Protein AF-A0A7I8CN67-F1 (afdb_monomer_lite)

Radius of gyration: 28.93 Å; chains: 1; bounding box: 62×22×103 Å

Structure (mmCIF, N/CA/C/O backbone):
data_AF-A0A7I8CN67-F1
#
_entry.id   AF-A0A7I8CN67-F1
#
loop_
_atom_site.group_PDB
_atom_site.id
_atom_site.type_symbol
_atom_site.label_atom_id
_atom_site.label_alt_id
_atom_site.label_comp_id
_atom_site.label_asym_id
_atom_site.label_entity_id
_atom_site.label_seq_id
_atom_site.pdbx_PDB_ins_code
_atom_site.Cartn_x
_atom_site.Cartn_y
_atom_site.Cartn_z
_atom_site.occupancy
_atom_site.B_iso_or_equiv
_atom_site.auth_seq_id
_atom_site.auth_comp_id
_atom_site.auth_asym_id
_atom_site.auth_atom_id
_atom_site.pdbx_PDB_model_num
ATOM 1 N N . MET A 1 1 ? 38.652 -5.464 -50.658 1.00 59.47 1 MET A N 1
ATOM 2 C CA . MET A 1 1 ? 38.831 -4.985 -49.266 1.00 59.47 1 MET A CA 1
ATOM 3 C C . MET A 1 1 ? 37.683 -4.084 -48.807 1.00 59.47 1 MET A C 1
ATOM 5 O O . MET A 1 1 ? 37.206 -4.303 -47.706 1.00 59.47 1 MET A O 1
ATOM 9 N N . ALA A 1 2 ? 37.181 -3.151 -49.631 1.00 65.44 2 ALA A N 1
ATOM 10 C CA . ALA A 1 2 ? 36.052 -2.278 -49.270 1.00 65.44 2 ALA A CA 1
ATOM 11 C C . ALA A 1 2 ? 34.733 -3.020 -48.941 1.00 65.44 2 ALA A C 1
ATOM 13 O O . ALA A 1 2 ? 34.102 -2.683 -47.945 1.00 65.44 2 ALA A O 1
ATOM 14 N N . ASP A 1 3 ? 34.360 -4.066 -49.692 1.00 71.50 3 ASP A N 1
ATOM 15 C CA . ASP A 1 3 ? 33.119 -4.830 -49.435 1.00 71.50 3 ASP A CA 1
ATOM 16 C C . ASP A 1 3 ? 33.122 -5.586 -48.104 1.00 71.50 3 ASP A C 1
ATOM 18 O O . ASP A 1 3 ? 32.110 -5.642 -47.406 1.00 71.50 3 ASP A O 1
ATOM 22 N N . VAL A 1 4 ? 34.273 -6.144 -47.718 1.00 74.31 4 VAL A N 1
ATOM 23 C CA . VAL A 1 4 ? 34.421 -6.847 -46.436 1.00 74.31 4 VAL A CA 1
ATOM 24 C C . VAL A 1 4 ? 34.295 -5.850 -45.285 1.00 74.31 4 VAL A C 1
ATOM 26 O O . VAL A 1 4 ? 33.559 -6.107 -44.336 1.00 74.31 4 VAL A O 1
ATOM 29 N N . SER A 1 5 ? 34.924 -4.676 -45.398 1.00 72.75 5 SER A N 1
ATOM 30 C CA . SER A 1 5 ? 34.790 -3.608 -44.402 1.00 72.75 5 SER A CA 1
ATOM 31 C C . SER A 1 5 ? 33.355 -3.082 -44.308 1.00 72.75 5 SER A C 1
ATOM 33 O O . SER A 1 5 ? 32.843 -2.926 -43.205 1.00 72.75 5 SER A O 1
ATOM 35 N N . ALA A 1 6 ? 32.675 -2.866 -45.437 1.00 78.19 6 ALA A N 1
ATOM 36 C CA . ALA A 1 6 ? 31.282 -2.418 -45.458 1.00 78.19 6 ALA A CA 1
ATOM 37 C C . ALA A 1 6 ? 30.328 -3.454 -44.837 1.00 78.19 6 ALA A C 1
ATOM 39 O O . ALA A 1 6 ? 29.446 -3.092 -44.060 1.00 78.19 6 ALA A O 1
ATOM 40 N N . THR A 1 7 ? 30.546 -4.743 -45.111 1.00 81.06 7 THR A N 1
ATOM 41 C CA . THR A 1 7 ? 29.752 -5.844 -44.542 1.00 81.06 7 THR A CA 1
ATOM 42 C C . THR A 1 7 ? 29.944 -5.952 -43.030 1.00 81.06 7 THR A C 1
ATOM 44 O O . THR A 1 7 ? 28.969 -6.068 -42.291 1.00 81.06 7 THR A O 1
ATOM 47 N N . VAL A 1 8 ? 31.188 -5.864 -42.548 1.00 82.25 8 VAL A N 1
ATOM 48 C CA . VAL A 1 8 ? 31.501 -5.922 -41.111 1.00 82.25 8 VAL A CA 1
ATOM 49 C C . VAL A 1 8 ? 30.939 -4.707 -40.371 1.00 82.25 8 VAL A C 1
ATOM 51 O O . VAL A 1 8 ? 30.360 -4.865 -39.298 1.00 82.25 8 VAL A O 1
ATOM 54 N N . ILE A 1 9 ? 31.043 -3.507 -40.950 1.00 82.88 9 ILE A N 1
ATOM 55 C CA . ILE A 1 9 ? 30.473 -2.280 -40.372 1.00 82.88 9 ILE A CA 1
ATOM 56 C C . ILE A 1 9 ? 28.941 -2.353 -40.344 1.00 82.88 9 ILE A C 1
ATOM 58 O O . ILE A 1 9 ? 28.336 -2.036 -39.322 1.00 82.88 9 ILE A O 1
ATOM 62 N N . GLY A 1 10 ? 28.308 -2.813 -41.427 1.00 81.25 10 GLY A N 1
ATOM 63 C CA . GLY A 1 10 ? 26.858 -3.003 -41.482 1.00 81.25 10 GLY A CA 1
ATOM 64 C C . GLY A 1 10 ? 26.369 -4.018 -40.447 1.00 81.25 10 GLY A C 1
ATOM 65 O O . GLY A 1 10 ? 25.421 -3.748 -39.712 1.00 81.25 10 GLY A O 1
ATOM 66 N N . PHE A 1 11 ? 27.061 -5.151 -40.319 1.00 80.00 11 PHE A N 1
ATOM 67 C CA . PHE A 1 11 ? 26.754 -6.174 -39.321 1.00 80.00 11 PHE A CA 1
ATOM 68 C C . PHE A 1 11 ? 26.919 -5.654 -37.884 1.00 80.00 11 PHE A C 1
ATOM 70 O O . PHE A 1 11 ? 26.018 -5.822 -37.063 1.00 80.00 11 PHE A O 1
ATOM 77 N N . ALA A 1 12 ? 28.019 -4.955 -37.586 1.00 79.44 12 ALA A N 1
ATOM 78 C CA . ALA A 1 12 ? 28.243 -4.333 -36.281 1.00 79.44 12 ALA A CA 1
ATOM 79 C C . ALA A 1 12 ? 27.177 -3.271 -35.955 1.00 79.44 12 ALA A C 1
ATOM 81 O O . ALA A 1 12 ? 26.705 -3.203 -34.821 1.00 79.44 12 ALA A O 1
ATOM 82 N N . GLY A 1 13 ? 26.748 -2.489 -36.951 1.00 79.56 13 GLY A N 1
ATOM 83 C CA . GLY A 1 13 ? 25.669 -1.513 -36.813 1.00 79.56 13 GLY A CA 1
ATOM 84 C C . GLY A 1 13 ? 24.320 -2.155 -36.479 1.00 79.56 13 GLY A C 1
ATOM 85 O O . GLY A 1 13 ? 23.624 -1.673 -35.588 1.00 79.56 13 GLY A O 1
ATOM 86 N N . VAL A 1 14 ? 23.970 -3.272 -37.127 1.00 86.25 14 VAL A N 1
ATOM 87 C CA . VAL A 1 14 ? 22.739 -4.027 -36.825 1.00 86.25 14 VAL A CA 1
ATOM 88 C C . VAL A 1 14 ? 22.785 -4.626 -35.420 1.00 86.25 14 VAL A C 1
ATOM 90 O O . VAL A 1 14 ? 21.802 -4.529 -34.689 1.00 86.25 14 VAL A O 1
ATOM 93 N N . LEU A 1 15 ? 23.921 -5.201 -35.011 1.00 84.19 15 LEU A N 1
ATOM 94 C CA . LEU A 1 15 ? 24.080 -5.752 -33.663 1.00 84.19 15 LEU A CA 1
ATOM 95 C C . LEU A 1 15 ? 23.987 -4.667 -32.585 1.00 84.19 15 LEU A C 1
ATOM 97 O O . LEU A 1 15 ? 23.255 -4.835 -31.610 1.00 84.19 15 LEU A O 1
ATOM 101 N N . ALA A 1 16 ? 24.683 -3.544 -32.772 1.00 76.69 16 ALA A N 1
ATOM 102 C CA . ALA A 1 16 ? 24.636 -2.421 -31.843 1.00 76.69 16 ALA A CA 1
ATOM 103 C C . ALA A 1 16 ? 23.228 -1.811 -31.780 1.00 76.69 16 ALA A C 1
ATOM 105 O O . ALA A 1 16 ? 22.676 -1.644 -30.694 1.00 76.69 16 ALA A O 1
ATOM 106 N N . GLY A 1 17 ? 22.610 -1.542 -32.934 1.00 76.94 17 GLY A N 1
ATOM 107 C CA . GLY A 1 17 ? 21.250 -1.009 -33.015 1.00 76.94 17 GLY A CA 1
ATOM 108 C C . GLY A 1 17 ? 20.217 -1.940 -32.379 1.00 76.94 17 GLY A C 1
ATOM 109 O O . GLY A 1 17 ? 19.370 -1.484 -31.614 1.00 76.94 17 GLY A O 1
ATOM 110 N N . GLY A 1 18 ? 20.326 -3.249 -32.620 1.00 75.00 18 GLY A N 1
ATOM 111 C CA . GLY A 1 18 ? 19.479 -4.261 -31.989 1.00 75.00 18 GLY A CA 1
ATOM 112 C C . GLY A 1 18 ? 19.650 -4.314 -30.470 1.00 75.00 18 GLY A C 1
ATOM 113 O O . GLY A 1 18 ? 18.654 -4.366 -29.749 1.00 75.00 18 GLY A O 1
ATOM 114 N N . TYR A 1 19 ? 20.889 -4.236 -29.976 1.00 79.56 19 TYR A N 1
ATOM 115 C CA . TYR A 1 19 ? 21.185 -4.203 -28.543 1.00 79.56 19 TYR A CA 1
ATOM 116 C C . TYR A 1 19 ? 20.576 -2.975 -27.859 1.00 79.56 19 TYR A C 1
ATOM 118 O O . TYR A 1 19 ? 19.849 -3.121 -26.877 1.00 79.56 19 TYR A O 1
ATOM 126 N N . PHE A 1 20 ? 20.812 -1.773 -28.397 1.00 80.00 20 PHE A N 1
ATOM 127 C CA . PHE A 1 20 ? 20.254 -0.543 -27.831 1.00 80.00 20 PHE A CA 1
ATOM 128 C C . PHE A 1 20 ? 18.728 -0.541 -27.876 1.00 80.00 20 PHE A C 1
ATOM 130 O O . PHE A 1 20 ? 18.092 -0.221 -26.875 1.00 80.00 20 PHE A O 1
ATOM 137 N N . ASN A 1 21 ? 18.130 -0.946 -28.999 1.00 80.06 21 ASN A N 1
ATOM 138 C CA . ASN A 1 21 ? 16.676 -0.985 -29.130 1.00 80.06 21 ASN A CA 1
ATOM 139 C C . ASN A 1 21 ? 16.040 -1.953 -28.119 1.00 80.06 21 ASN A C 1
ATOM 141 O O . ASN A 1 21 ? 15.042 -1.616 -27.488 1.00 80.06 21 ASN A O 1
ATOM 145 N N . ASN A 1 22 ? 16.646 -3.126 -27.908 1.00 81.69 22 ASN A N 1
ATOM 146 C CA . ASN A 1 22 ? 16.179 -4.084 -26.907 1.00 81.69 22 ASN A CA 1
ATOM 147 C C . ASN A 1 22 ? 16.331 -3.533 -25.479 1.00 81.69 22 ASN A C 1
ATOM 149 O O . ASN A 1 22 ? 15.395 -3.596 -24.688 1.00 81.69 22 ASN A O 1
ATO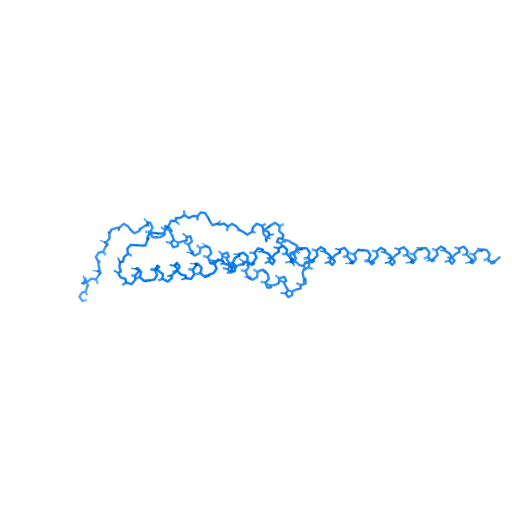M 153 N N . PHE A 1 23 ? 17.474 -2.915 -25.169 1.00 83.88 23 PHE A N 1
ATOM 154 C CA . PHE A 1 23 ? 17.716 -2.311 -23.860 1.00 83.88 23 PHE A CA 1
ATOM 155 C C . PHE A 1 23 ? 16.695 -1.212 -23.525 1.00 83.88 23 PHE A C 1
ATOM 157 O O . PHE A 1 23 ? 16.090 -1.247 -22.456 1.00 83.88 23 PHE A O 1
ATOM 164 N N . PHE A 1 24 ? 16.442 -0.276 -24.447 1.00 83.88 24 PHE A N 1
ATOM 165 C CA . PHE A 1 24 ? 15.454 0.788 -24.239 1.00 83.88 24 PHE A CA 1
ATOM 166 C C . PHE A 1 24 ? 14.018 0.260 -24.172 1.00 83.88 24 PHE A C 1
ATOM 168 O O . PHE A 1 24 ? 13.226 0.749 -23.367 1.00 83.88 24 PHE A O 1
ATOM 175 N N . ALA A 1 25 ? 13.671 -0.735 -24.993 1.00 83.38 25 ALA A N 1
ATOM 176 C CA . ALA A 1 25 ? 12.347 -1.346 -24.957 1.00 83.38 25 ALA A CA 1
ATOM 177 C C . ALA A 1 25 ? 12.082 -2.042 -23.613 1.00 83.38 25 ALA A C 1
ATOM 179 O O . ALA A 1 25 ? 11.004 -1.887 -23.037 1.00 83.38 25 ALA A O 1
ATOM 180 N N . GLU A 1 26 ? 13.071 -2.771 -23.097 1.00 86.38 26 GLU A N 1
ATOM 181 C CA . GLU A 1 26 ? 12.988 -3.459 -21.811 1.00 86.38 26 GLU A CA 1
ATOM 182 C C . GLU A 1 26 ? 12.931 -2.468 -20.638 1.00 86.38 26 GLU A C 1
ATOM 184 O O . GLU A 1 26 ? 12.105 -2.631 -19.740 1.00 86.38 26 GLU A O 1
ATOM 189 N N . ASP A 1 27 ? 13.737 -1.404 -20.660 1.00 82.75 27 ASP A N 1
ATOM 190 C CA . ASP A 1 27 ? 13.714 -0.362 -19.627 1.00 82.75 27 ASP A CA 1
ATOM 191 C C . ASP A 1 27 ? 12.370 0.387 -19.597 1.00 82.75 27 ASP A C 1
ATOM 193 O O . ASP A 1 27 ? 11.737 0.524 -18.547 1.00 82.75 27 ASP A O 1
ATOM 197 N N . TYR A 1 28 ? 11.851 0.768 -20.769 1.00 84.25 28 TYR A N 1
ATOM 198 C CA . TYR A 1 28 ? 10.538 1.402 -20.886 1.00 84.25 28 TYR A CA 1
ATOM 199 C C . TYR A 1 28 ? 9.405 0.489 -20.400 1.00 84.25 28 TYR A C 1
ATOM 201 O O . TYR A 1 28 ? 8.482 0.940 -19.713 1.00 84.25 28 TYR A O 1
ATOM 209 N N . LYS A 1 29 ? 9.473 -0.808 -20.723 1.00 88.06 29 LYS A N 1
ATOM 210 C CA . LYS A 1 29 ? 8.510 -1.801 -20.241 1.00 88.06 29 LYS A CA 1
ATOM 211 C C . LYS A 1 29 ? 8.545 -1.907 -18.715 1.00 88.06 29 LYS A C 1
ATOM 213 O O . LYS A 1 29 ? 7.495 -1.809 -18.086 1.00 88.06 29 LYS A O 1
ATOM 218 N N . ARG A 1 30 ? 9.735 -2.016 -18.113 1.00 85.81 30 ARG A N 1
ATOM 219 C CA . ARG A 1 30 ? 9.905 -2.051 -16.648 1.00 85.81 30 ARG A CA 1
ATOM 220 C C . ARG A 1 30 ? 9.354 -0.799 -15.981 1.00 85.81 30 ARG A C 1
ATOM 222 O O . ARG A 1 30 ? 8.642 -0.907 -14.988 1.00 85.81 30 ARG A O 1
ATOM 229 N N . PHE A 1 31 ? 9.620 0.373 -16.552 1.00 86.12 31 PHE A N 1
ATOM 230 C CA . PHE A 1 31 ? 9.085 1.635 -16.052 1.00 86.12 31 PHE A CA 1
ATOM 231 C C . PHE A 1 31 ? 7.551 1.660 -16.064 1.00 86.12 31 PHE A C 1
ATOM 233 O O . PHE A 1 31 ? 6.925 2.038 -15.071 1.00 86.12 31 PHE A O 1
ATOM 240 N N . ARG A 1 32 ? 6.926 1.209 -17.159 1.00 87.88 32 ARG A N 1
ATOM 241 C CA . ARG A 1 32 ? 5.462 1.116 -17.253 1.00 87.88 32 ARG A CA 1
ATOM 242 C C . ARG A 1 32 ? 4.870 0.114 -16.271 1.00 87.88 32 ARG A C 1
ATOM 244 O O . ARG A 1 32 ? 3.837 0.414 -15.676 1.00 87.88 32 ARG A O 1
ATOM 251 N N . ASP A 1 33 ? 5.517 -1.030 -16.080 1.00 90.44 33 ASP A N 1
ATOM 252 C CA . ASP A 1 33 ? 5.082 -2.038 -15.111 1.00 90.44 33 ASP A CA 1
ATOM 253 C C . ASP A 1 33 ? 5.128 -1.475 -13.680 1.00 90.44 33 ASP A C 1
ATOM 255 O O . ASP A 1 33 ? 4.176 -1.641 -12.915 1.00 90.44 33 ASP A O 1
ATOM 259 N N . SER A 1 34 ? 6.186 -0.734 -13.333 1.00 89.00 34 SER A N 1
ATOM 260 C CA . SER A 1 34 ? 6.291 -0.036 -12.046 1.00 89.00 34 SER A CA 1
ATOM 261 C C . SER A 1 34 ? 5.216 1.038 -11.873 1.00 89.00 34 SER A C 1
ATOM 263 O O . SER A 1 34 ? 4.618 1.132 -10.802 1.00 89.00 34 SER A O 1
ATOM 265 N N . GLN A 1 35 ? 4.920 1.825 -12.913 1.00 90.69 35 GLN A N 1
ATOM 266 C CA . GLN A 1 35 ? 3.847 2.824 -12.864 1.00 90.69 35 GLN A CA 1
ATOM 267 C C . GLN A 1 35 ? 2.462 2.194 -12.703 1.00 90.69 35 GLN A C 1
ATOM 269 O O . GLN A 1 35 ? 1.655 2.687 -11.916 1.00 90.69 35 GLN A O 1
ATOM 274 N N . ALA A 1 36 ? 2.181 1.108 -13.425 1.00 92.19 36 ALA A N 1
ATOM 275 C CA . ALA A 1 36 ? 0.915 0.392 -13.321 1.00 92.19 36 ALA A CA 1
ATOM 276 C C . ALA A 1 36 ? 0.714 -0.165 -11.904 1.00 92.19 36 ALA A C 1
ATOM 278 O O . ALA A 1 36 ? -0.351 0.021 -11.311 1.00 92.19 36 ALA A O 1
ATOM 279 N N . LEU A 1 37 ? 1.763 -0.767 -11.332 1.00 94.00 37 LEU A N 1
ATOM 280 C CA . LEU A 1 37 ? 1.762 -1.242 -9.952 1.00 94.00 37 LEU A CA 1
ATOM 281 C C . LEU A 1 37 ? 1.538 -0.097 -8.953 1.00 94.00 37 LEU A C 1
ATOM 283 O O . LEU A 1 37 ? 0.688 -0.208 -8.069 1.00 94.00 37 LEU A O 1
ATOM 287 N N . ALA A 1 38 ? 2.261 1.016 -9.110 1.00 92.38 38 ALA A N 1
ATOM 288 C CA . ALA A 1 38 ? 2.110 2.191 -8.256 1.00 92.38 38 ALA A CA 1
ATOM 289 C C . ALA A 1 38 ? 0.678 2.744 -8.304 1.00 92.38 38 ALA A C 1
ATOM 291 O O . ALA A 1 38 ? 0.093 3.030 -7.262 1.00 92.38 38 ALA A O 1
ATOM 292 N N . GLY A 1 39 ? 0.097 2.854 -9.502 1.00 91.25 39 GLY A N 1
ATOM 293 C CA . GLY A 1 39 ? -1.269 3.335 -9.699 1.00 91.25 39 GLY A CA 1
ATOM 294 C C . GLY A 1 39 ? -2.314 2.430 -9.048 1.00 91.25 39 GLY A C 1
ATOM 295 O O . GLY A 1 39 ? -3.211 2.920 -8.361 1.00 91.25 39 GLY A O 1
ATOM 296 N N . ALA A 1 40 ? -2.169 1.113 -9.201 1.00 94.00 40 ALA A N 1
ATOM 297 C CA . ALA A 1 40 ? -3.049 0.132 -8.572 1.00 94.00 40 ALA A CA 1
ATOM 298 C C . ALA A 1 40 ? -2.989 0.205 -7.033 1.00 94.00 40 ALA A C 1
ATOM 300 O O . ALA A 1 40 ? -4.029 0.301 -6.377 1.00 94.00 40 ALA A O 1
ATOM 301 N N . LEU A 1 41 ? -1.783 0.239 -6.453 1.00 94.44 41 LEU A N 1
ATOM 302 C CA . LEU A 1 41 ? -1.593 0.356 -5.002 1.00 94.44 41 LEU A CA 1
ATOM 303 C C . LEU A 1 41 ? -2.092 1.698 -4.458 1.00 94.44 41 LEU A C 1
ATOM 305 O O . LEU A 1 41 ? -2.701 1.735 -3.391 1.00 94.44 41 LEU A O 1
ATOM 309 N N . ALA A 1 42 ? -1.870 2.795 -5.185 1.00 92.56 42 ALA A N 1
ATOM 310 C CA . ALA A 1 42 ? -2.372 4.111 -4.806 1.00 92.56 42 ALA A CA 1
ATOM 311 C C . ALA A 1 42 ? -3.907 4.149 -4.783 1.00 92.56 42 ALA A C 1
ATOM 313 O O . ALA A 1 42 ? -4.486 4.761 -3.887 1.00 92.56 42 ALA A O 1
ATOM 314 N N . GLY A 1 43 ? -4.572 3.473 -5.726 1.00 91.81 43 GLY A N 1
ATOM 315 C CA . GLY A 1 43 ? -6.029 3.336 -5.742 1.00 91.81 43 GLY A CA 1
ATOM 316 C C . GLY A 1 43 ? -6.567 2.593 -4.515 1.00 91.81 43 GLY A C 1
ATOM 317 O O . GLY A 1 43 ? -7.486 3.081 -3.855 1.00 91.81 43 GLY A O 1
ATOM 318 N N . GLU A 1 44 ? -5.962 1.455 -4.164 1.00 93.19 44 GLU A N 1
ATOM 319 C CA . GLU A 1 44 ? -6.332 0.691 -2.963 1.00 93.19 44 GLU A CA 1
ATOM 320 C C . GLU A 1 44 ? -6.083 1.499 -1.674 1.00 93.19 44 GLU A C 1
ATOM 322 O O . GLU A 1 44 ? -6.975 1.610 -0.826 1.00 93.19 44 GLU A O 1
ATOM 327 N N . LEU A 1 45 ? -4.927 2.166 -1.554 1.00 92.12 45 LEU A N 1
ATOM 328 C CA . LEU A 1 45 ? -4.618 3.038 -0.413 1.00 92.12 45 LEU A CA 1
ATOM 329 C C . LEU A 1 45 ? -5.570 4.232 -0.310 1.00 92.12 45 LEU A C 1
ATOM 331 O O . LEU A 1 45 ? -5.990 4.586 0.792 1.00 92.12 45 LEU A O 1
ATOM 335 N N . LYS A 1 46 ? -5.950 4.839 -1.439 1.00 90.19 46 LYS A N 1
ATOM 336 C CA . LYS A 1 46 ? -6.935 5.924 -1.463 1.00 90.19 46 LYS A CA 1
ATOM 337 C C . LYS A 1 46 ? -8.289 5.446 -0.939 1.00 90.19 46 LYS A C 1
ATOM 339 O O . LYS A 1 46 ? -8.876 6.130 -0.106 1.00 90.19 46 LYS A O 1
ATOM 344 N N . SER A 1 47 ? -8.742 4.260 -1.348 1.00 88.38 47 SER A N 1
ATOM 345 C CA . SER A 1 47 ? -9.983 3.666 -0.835 1.00 88.38 47 SER A CA 1
ATOM 346 C C . SER A 1 47 ? -9.929 3.440 0.682 1.00 88.38 47 SER A C 1
ATOM 348 O O . SER A 1 47 ? -10.878 3.762 1.399 1.00 88.38 47 SER A O 1
ATOM 350 N N . HIS A 1 48 ? -8.795 2.961 1.207 1.00 87.31 48 HIS A N 1
ATOM 351 C CA . HIS A 1 48 ? -8.587 2.874 2.656 1.00 87.31 48 HIS A CA 1
ATOM 352 C C . HIS A 1 48 ? -8.615 4.252 3.335 1.00 87.31 48 HIS A C 1
ATOM 354 O O . HIS A 1 48 ? -9.233 4.401 4.391 1.00 87.31 48 HIS A O 1
ATOM 360 N N . GLY A 1 49 ? -7.999 5.264 2.721 1.00 84.25 49 GLY A N 1
ATOM 361 C CA . GLY A 1 49 ? -7.989 6.643 3.208 1.00 84.25 49 GLY A CA 1
ATOM 362 C C . GLY A 1 49 ? -9.380 7.278 3.287 1.00 84.25 49 GLY A C 1
ATOM 363 O O . GLY A 1 49 ? -9.714 7.909 4.288 1.00 84.25 49 GLY A O 1
ATOM 364 N N . GLU A 1 50 ? -10.224 7.055 2.280 1.00 89.12 50 GLU A N 1
ATOM 365 C CA . GLU A 1 50 ? -11.608 7.553 2.236 1.00 89.12 50 GLU A CA 1
ATOM 366 C C . GLU A 1 50 ? -12.477 6.992 3.375 1.00 89.12 50 GLU A C 1
ATOM 368 O O . GLU A 1 50 ? -13.416 7.651 3.823 1.00 89.12 50 GLU A O 1
ATOM 373 N N . ALA A 1 51 ? -12.133 5.818 3.913 1.00 82.81 51 ALA A N 1
ATOM 374 C CA . ALA A 1 51 ? -12.823 5.221 5.054 1.00 82.81 51 ALA A CA 1
ATOM 375 C C . ALA A 1 51 ? -12.382 5.789 6.423 1.00 82.81 51 ALA A C 1
ATOM 377 O O . ALA A 1 51 ? -13.072 5.570 7.423 1.00 82.81 51 ALA A O 1
ATOM 378 N N . ILE A 1 52 ? -11.269 6.531 6.507 1.00 83.56 52 ILE A N 1
ATOM 379 C CA . ILE A 1 52 ? -10.722 7.043 7.779 1.00 83.56 52 ILE A CA 1
ATOM 380 C C . ILE A 1 52 ? -11.717 7.935 8.545 1.00 83.56 52 ILE A C 1
ATOM 382 O O . ILE A 1 52 ? -11.874 7.724 9.752 1.00 83.56 52 ILE A O 1
ATOM 386 N N . PRO A 1 53 ? -12.425 8.902 7.923 1.00 87.12 53 PRO A N 1
ATOM 387 C CA . PRO A 1 53 ? -13.396 9.729 8.641 1.00 87.12 53 PRO A CA 1
ATOM 388 C C . PRO A 1 53 ? -14.530 8.903 9.259 1.00 87.12 53 PRO A C 1
ATOM 390 O O . PRO A 1 53 ? -14.913 9.132 10.408 1.00 87.12 53 PRO A O 1
ATOM 393 N N . LEU A 1 54 ? -15.023 7.897 8.530 1.00 84.69 54 LEU A N 1
ATOM 394 C CA . LEU A 1 54 ? -16.047 6.978 9.025 1.00 84.69 54 LEU A CA 1
ATOM 395 C C . LEU A 1 54 ? -15.529 6.170 10.224 1.00 84.69 54 LEU A C 1
ATOM 397 O O . LEU A 1 54 ? -16.207 6.089 11.250 1.00 84.69 54 LEU A O 1
ATOM 401 N N . LEU A 1 55 ? -14.308 5.633 10.128 1.00 83.50 55 LEU A N 1
ATOM 402 C CA . LEU A 1 55 ? -13.652 4.907 11.219 1.00 83.50 55 LEU A CA 1
ATOM 403 C C . LEU A 1 55 ? -13.464 5.788 12.459 1.00 83.50 55 LEU A C 1
ATOM 405 O O . LEU A 1 55 ? -13.781 5.360 13.568 1.00 83.50 55 LEU A O 1
ATOM 409 N N . LYS A 1 56 ? -13.012 7.034 12.289 1.00 84.75 56 LYS A N 1
ATOM 410 C CA . LYS A 1 56 ? -12.847 7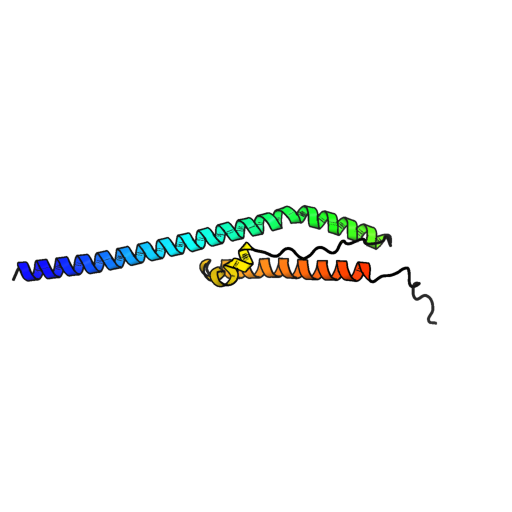.995 13.389 1.00 84.75 56 LYS A CA 1
ATOM 411 C C . LYS A 1 56 ? -14.172 8.273 14.100 1.00 84.75 56 LYS A C 1
ATOM 413 O O . LYS A 1 56 ? -14.215 8.277 15.333 1.00 84.75 56 LYS A O 1
ATOM 418 N N . ASN A 1 57 ? -15.250 8.474 13.345 1.00 88.06 57 ASN A N 1
ATOM 419 C CA . ASN A 1 57 ? -16.578 8.714 13.909 1.00 88.06 57 ASN A CA 1
ATOM 420 C C . ASN A 1 57 ? -17.072 7.493 14.690 1.00 88.06 57 ASN A C 1
ATOM 422 O O . ASN A 1 57 ? -17.520 7.628 15.828 1.00 88.06 57 ASN A O 1
ATOM 426 N N . MET A 1 58 ? -16.912 6.294 14.124 1.00 84.88 58 MET A N 1
ATOM 427 C CA . MET A 1 58 ? -17.254 5.040 14.795 1.00 84.88 58 MET A CA 1
ATOM 428 C C . MET A 1 58 ? -16.475 4.869 16.108 1.00 84.88 58 MET A C 1
ATOM 430 O O . MET A 1 58 ? -17.079 4.608 17.146 1.00 84.88 58 MET A O 1
ATOM 434 N N . LEU A 1 59 ? -15.153 5.060 16.093 1.00 85.88 59 LEU A N 1
ATOM 435 C CA . LEU A 1 59 ? -14.313 4.960 17.292 1.00 85.88 59 LEU A CA 1
ATOM 436 C C . LEU A 1 59 ? -14.700 5.997 18.354 1.00 85.88 59 LEU A C 1
ATOM 438 O O . LEU A 1 59 ? -14.750 5.670 19.538 1.00 85.88 59 LEU A O 1
ATOM 442 N N . THR A 1 60 ? -15.039 7.221 17.943 1.00 88.50 60 THR A N 1
ATOM 443 C CA . THR 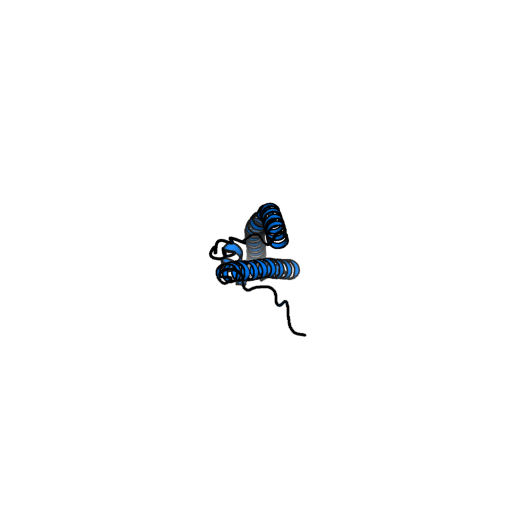A 1 60 ? -15.518 8.272 18.857 1.00 88.50 60 THR A CA 1
ATOM 444 C C . THR A 1 60 ? -16.828 7.867 19.540 1.00 88.50 60 THR A C 1
ATOM 446 O O . THR A 1 60 ? -16.966 8.026 20.754 1.00 88.50 60 THR A O 1
ATOM 449 N N . LEU A 1 61 ? -17.772 7.280 18.795 1.00 86.31 61 LEU A N 1
ATOM 450 C CA . LEU A 1 61 ? -19.037 6.784 19.349 1.00 86.31 61 LEU A CA 1
ATOM 451 C C . LEU A 1 61 ? -18.823 5.614 20.316 1.00 86.31 61 LEU A C 1
ATOM 453 O O . LEU A 1 61 ? -19.423 5.585 21.393 1.00 86.31 61 LEU A O 1
ATOM 457 N N . LEU A 1 62 ? -17.945 4.672 19.959 1.00 84.06 62 LEU A N 1
ATOM 458 C CA . LEU A 1 62 ? -17.578 3.548 20.822 1.00 84.06 62 LEU A CA 1
ATOM 459 C C . LEU A 1 62 ? -16.936 4.037 22.122 1.00 84.06 62 LEU A C 1
ATOM 461 O O . LEU A 1 62 ? -17.311 3.586 23.201 1.00 84.06 62 LEU A O 1
ATOM 465 N N . HIS A 1 63 ? -16.026 5.008 22.037 1.00 85.69 63 HIS A N 1
ATOM 466 C CA . HIS A 1 63 ? -15.407 5.616 23.209 1.00 85.69 63 HIS A CA 1
ATOM 467 C C . HIS A 1 63 ? -16.436 6.305 24.119 1.00 85.69 63 HIS A C 1
ATOM 469 O O . HIS A 1 63 ? -16.387 6.144 25.340 1.00 85.69 63 HIS A O 1
ATOM 475 N N . GLY A 1 64 ? -17.395 7.032 23.534 1.00 86.50 64 GLY A N 1
ATOM 476 C CA . GLY A 1 64 ? -18.492 7.658 24.271 1.00 86.50 64 GLY A CA 1
ATOM 477 C C . GLY A 1 64 ? -19.348 6.640 25.027 1.00 86.50 64 GLY A C 1
ATOM 478 O O . GLY A 1 64 ? -19.565 6.798 26.227 1.00 86.50 64 GLY A O 1
ATOM 479 N N . ARG A 1 65 ? -19.767 5.554 24.362 1.00 83.75 65 ARG A N 1
ATOM 480 C CA . ARG A 1 65 ? -20.545 4.479 25.007 1.00 83.75 65 ARG A CA 1
ATOM 481 C C . ARG A 1 65 ? -19.765 3.757 26.098 1.00 83.75 65 ARG A C 1
ATOM 483 O O . ARG A 1 65 ? -20.319 3.506 27.165 1.00 83.75 65 ARG A O 1
ATOM 490 N N . ALA A 1 66 ? -18.483 3.482 25.868 1.00 83.00 66 ALA A N 1
ATOM 491 C CA . ALA A 1 66 ? -17.626 2.856 26.869 1.00 83.00 66 ALA A CA 1
ATOM 492 C C . ALA A 1 66 ? -17.536 3.707 28.149 1.00 83.00 66 ALA A C 1
ATOM 494 O O . ALA A 1 66 ? -17.609 3.174 29.253 1.00 83.00 66 ALA A O 1
ATOM 495 N N . LYS A 1 67 ? -17.450 5.040 28.016 1.00 86.50 67 LYS A N 1
ATOM 496 C CA . LYS A 1 67 ? -17.426 5.968 29.159 1.00 86.50 67 LYS A CA 1
ATOM 497 C C . LYS A 1 67 ? -18.716 5.966 29.976 1.00 86.50 67 LYS A C 1
ATOM 499 O O . LYS A 1 67 ? -18.653 6.145 31.188 1.00 86.50 67 LYS A O 1
ATOM 504 N N . THR A 1 68 ? -19.868 5.764 29.343 1.00 86.44 68 THR A N 1
ATOM 505 C CA . THR A 1 68 ? -21.165 5.730 30.037 1.00 86.44 68 THR A CA 1
ATOM 506 C C . THR A 1 68 ? -21.535 4.337 30.548 1.00 86.44 68 THR A C 1
ATOM 508 O O . THR A 1 68 ? -22.654 4.148 31.016 1.00 86.44 68 THR A O 1
ATOM 511 N N . GLY A 1 69 ? -20.633 3.352 30.440 1.00 75.94 69 GLY A N 1
ATOM 512 C CA . GLY A 1 69 ? -20.918 1.953 30.779 1.00 75.94 69 GLY A CA 1
ATOM 513 C C . GLY A 1 69 ? -21.929 1.290 29.839 1.00 75.94 69 GLY A C 1
ATOM 514 O O . GLY A 1 69 ? -22.506 0.265 30.187 1.00 75.94 69 GLY A O 1
ATOM 515 N N . GLY A 1 70 ? -22.174 1.887 28.668 1.00 74.25 70 GLY A N 1
ATOM 516 C CA . GLY A 1 70 ? -23.073 1.342 27.661 1.00 74.25 70 GLY A CA 1
ATOM 517 C C . GLY A 1 70 ? -22.457 0.136 26.958 1.00 74.25 70 GLY A C 1
ATOM 518 O O . GLY A 1 70 ? -21.249 0.082 26.724 1.00 74.25 70 GLY A O 1
ATOM 519 N N . GLU A 1 71 ? -23.300 -0.820 26.585 1.00 70.62 71 GLU A N 1
ATOM 520 C CA . GLU A 1 71 ? -22.864 -2.041 25.917 1.00 70.62 71 GLU A CA 1
ATOM 521 C C . GLU A 1 71 ? -22.272 -1.746 24.525 1.00 70.62 71 GLU A C 1
ATOM 523 O O . GLU A 1 71 ? -22.834 -1.005 23.705 1.00 70.62 71 GLU A O 1
ATOM 528 N N . LEU A 1 72 ? -21.104 -2.331 24.253 1.00 73.19 72 LEU A N 1
ATOM 529 C CA . LEU A 1 72 ? -20.407 -2.205 22.977 1.00 73.19 72 LEU A CA 1
ATOM 530 C C . LEU A 1 72 ? -20.813 -3.360 22.058 1.00 73.19 72 LEU A C 1
ATOM 532 O O . LEU A 1 72 ? -20.159 -4.397 22.008 1.00 73.19 72 LEU A O 1
ATOM 536 N N . SER A 1 73 ? -21.882 -3.173 21.286 1.00 69.50 73 SER A N 1
ATOM 537 C CA . SER A 1 73 ? -22.251 -4.124 20.232 1.00 69.50 73 SER A CA 1
ATOM 538 C C . SER A 1 73 ? -21.358 -3.937 19.001 1.00 69.50 73 SER A C 1
ATOM 540 O O . SER A 1 73 ? -21.713 -3.222 18.061 1.00 69.50 73 SER A O 1
ATOM 542 N N . LEU A 1 74 ? -20.199 -4.593 18.992 1.00 73.88 74 LEU A N 1
ATOM 543 C CA . LEU A 1 74 ? -19.364 -4.724 17.801 1.00 73.88 74 LEU A CA 1
ATOM 544 C C . LEU A 1 74 ? -19.761 -5.982 17.029 1.00 73.88 74 LEU A C 1
ATOM 546 O O . LEU A 1 74 ? -19.662 -7.104 17.529 1.00 73.88 74 LEU A O 1
ATOM 550 N N . ARG A 1 75 ? -20.205 -5.804 15.782 1.00 69.38 75 ARG A N 1
ATOM 551 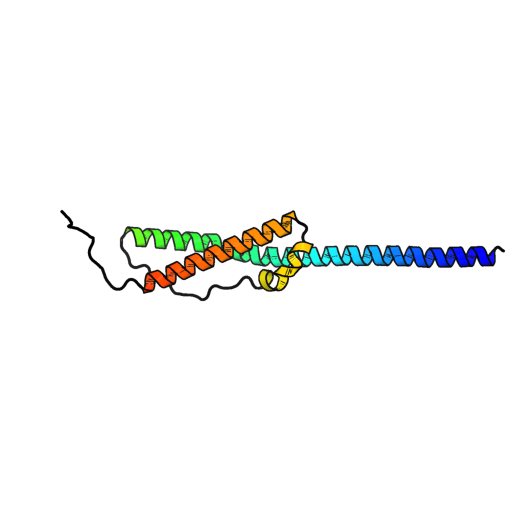C CA . ARG A 1 75 ? -20.434 -6.932 14.880 1.00 69.38 75 ARG A CA 1
ATOM 552 C C . ARG A 1 75 ? -19.084 -7.453 14.405 1.00 69.38 75 ARG A C 1
ATOM 554 O O . ARG A 1 75 ? -18.286 -6.706 13.847 1.00 69.38 75 ARG A O 1
ATOM 561 N N . GLU A 1 76 ? -18.855 -8.746 14.589 1.00 67.12 76 GLU A N 1
ATOM 562 C CA . GLU A 1 76 ? -17.715 -9.413 13.968 1.00 67.12 76 GLU A CA 1
ATOM 563 C C . GLU A 1 76 ? -17.941 -9.445 12.457 1.00 67.12 76 GLU A C 1
ATOM 565 O O . GLU A 1 76 ? -18.913 -10.026 11.968 1.00 67.12 76 GLU A O 1
ATOM 570 N N . MET A 1 77 ? -17.062 -8.768 11.732 1.00 63.53 77 MET A N 1
ATOM 571 C CA . MET A 1 77 ? -16.961 -8.859 10.285 1.00 63.53 77 MET A CA 1
ATOM 572 C C . MET A 1 77 ? -15.625 -9.532 9.970 1.00 63.53 77 MET A C 1
ATOM 574 O O . MET A 1 77 ? -14.636 -9.225 10.644 1.00 63.53 77 MET A O 1
ATOM 578 N N . PRO A 1 78 ? -15.567 -10.450 8.989 1.00 65.38 78 PRO A N 1
ATOM 579 C CA . PRO A 1 78 ? -14.284 -10.949 8.518 1.00 65.38 78 PRO A CA 1
ATOM 580 C C . PRO A 1 78 ? -13.447 -9.750 8.074 1.00 65.38 78 PRO A C 1
ATOM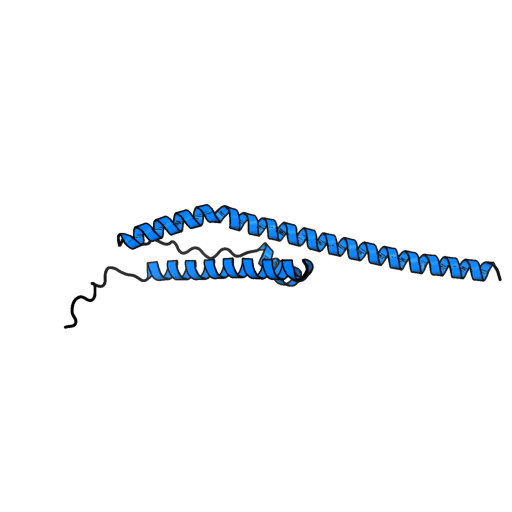 582 O O . PRO A 1 78 ? -13.966 -8.848 7.414 1.00 65.38 78 PRO A O 1
ATOM 585 N N . ALA A 1 79 ? -12.179 -9.710 8.486 1.00 66.12 79 ALA A N 1
ATOM 586 C CA . ALA A 1 79 ? -11.292 -8.627 8.097 1.00 66.12 79 ALA A CA 1
ATOM 587 C C . ALA A 1 79 ? -11.180 -8.633 6.563 1.00 66.12 79 ALA A C 1
ATOM 589 O O . ALA A 1 79 ? -10.706 -9.629 6.013 1.00 66.12 79 ALA A O 1
ATOM 590 N N . PRO A 1 80 ? -11.626 -7.576 5.858 1.00 70.75 80 PRO A N 1
ATOM 591 C CA . PRO A 1 80 ? -11.375 -7.487 4.430 1.00 70.75 80 PRO A CA 1
ATOM 592 C C . PRO A 1 80 ? -9.857 -7.469 4.215 1.00 70.75 80 PRO A C 1
ATOM 594 O O . PRO A 1 80 ? -9.130 -6.822 4.976 1.00 70.75 80 PRO A O 1
ATOM 597 N N . GLY A 1 81 ? -9.379 -8.223 3.227 1.00 83.25 81 GLY A N 1
ATOM 598 C CA . GLY A 1 81 ? -7.973 -8.230 2.824 1.00 83.25 81 GLY A CA 1
ATOM 599 C C . GLY A 1 81 ? -7.580 -6.942 2.101 1.00 83.25 81 GLY A C 1
ATOM 600 O O . GLY A 1 81 ? -8.384 -6.018 1.954 1.00 83.25 81 GLY A O 1
ATOM 601 N N . SER A 1 82 ? -6.330 -6.878 1.665 1.00 91.44 82 SER A N 1
ATOM 602 C CA . SER A 1 82 ? -5.850 -5.849 0.735 1.00 91.44 82 SER A CA 1
ATOM 603 C C . SER A 1 82 ? -5.492 -6.540 -0.583 1.00 91.44 82 SER A C 1
ATOM 605 O O . SER A 1 82 ? -4.330 -6.889 -0.780 1.00 91.44 82 SER A O 1
ATOM 607 N N . PRO A 1 83 ? -6.493 -6.862 -1.429 1.00 92.56 83 PRO A N 1
ATOM 608 C CA . PRO A 1 83 ? -6.326 -7.777 -2.556 1.00 92.56 83 PRO A CA 1
ATOM 609 C C . PRO A 1 83 ? -5.286 -7.314 -3.578 1.00 92.56 83 PRO A C 1
ATOM 611 O O . PRO A 1 83 ? -4.591 -8.156 -4.144 1.00 92.56 83 PRO A O 1
ATOM 614 N N . ILE A 1 84 ? -5.149 -6.005 -3.818 1.00 93.81 84 ILE A N 1
ATOM 615 C CA . ILE A 1 84 ? -4.158 -5.492 -4.771 1.00 93.81 84 ILE A CA 1
ATOM 616 C C . ILE A 1 84 ? -2.754 -5.653 -4.199 1.00 93.81 84 ILE A C 1
ATOM 618 O O . ILE A 1 84 ? -1.872 -6.164 -4.891 1.00 93.81 84 ILE A O 1
ATOM 622 N N . PHE A 1 85 ? -2.544 -5.268 -2.941 1.00 94.56 85 PHE A N 1
ATOM 623 C CA . PHE A 1 85 ? -1.270 -5.478 -2.264 1.00 94.56 85 PHE A CA 1
ATOM 624 C C . PHE A 1 85 ? -0.905 -6.959 -2.143 1.00 94.56 85 PHE A C 1
ATOM 626 O O . PHE A 1 85 ? 0.208 -7.338 -2.490 1.00 94.56 85 PHE A O 1
ATOM 633 N N . GLU A 1 86 ? -1.833 -7.810 -1.710 1.00 94.31 86 GLU A N 1
ATOM 634 C CA . GLU A 1 86 ? -1.599 -9.246 -1.522 1.00 94.31 86 GLU A CA 1
ATOM 635 C C . GLU A 1 86 ? -1.238 -9.942 -2.838 1.00 94.31 86 GLU A C 1
ATOM 637 O O . GLU A 1 86 ? -0.288 -10.722 -2.872 1.00 94.31 86 GLU A O 1
ATOM 642 N N . ALA A 1 87 ? -1.921 -9.604 -3.936 1.00 95.75 87 ALA A N 1
ATOM 643 C CA . ALA A 1 87 ? -1.616 -10.151 -5.256 1.00 95.75 87 ALA A CA 1
ATOM 644 C C . ALA A 1 87 ? -0.267 -9.672 -5.826 1.00 95.75 87 ALA A C 1
ATOM 646 O O . ALA A 1 87 ? 0.249 -10.288 -6.753 1.00 95.75 87 ALA A O 1
ATOM 647 N N . ASN A 1 88 ? 0.303 -8.579 -5.303 1.00 94.94 88 ASN A N 1
ATOM 648 C CA . ASN A 1 88 ? 1.511 -7.950 -5.846 1.00 94.94 88 ASN A CA 1
ATOM 649 C C . ASN A 1 88 ? 2.649 -7.800 -4.822 1.00 94.94 88 ASN A C 1
ATOM 651 O O . ASN A 1 88 ? 3.622 -7.095 -5.098 1.00 94.94 88 ASN A O 1
ATOM 655 N N . ALA A 1 89 ? 2.564 -8.457 -3.662 1.00 92.88 89 ALA A N 1
ATOM 656 C CA . ALA A 1 89 ? 3.510 -8.285 -2.557 1.00 92.88 89 ALA A CA 1
ATOM 657 C C . ALA A 1 89 ? 4.963 -8.595 -2.964 1.00 92.88 89 ALA A C 1
ATOM 659 O O . ALA A 1 89 ? 5.888 -7.908 -2.543 1.00 92.88 89 ALA A O 1
ATOM 660 N N . GLU A 1 90 ? 5.170 -9.576 -3.843 1.00 93.88 90 GLU A N 1
ATOM 661 C CA . GLU A 1 90 ? 6.489 -9.925 -4.394 1.00 93.88 90 GLU A CA 1
ATOM 662 C C . GLU A 1 90 ? 7.045 -8.879 -5.376 1.00 93.88 90 GLU A C 1
ATOM 664 O O . GLU A 1 90 ? 8.253 -8.777 -5.578 1.00 93.88 90 GLU A O 1
ATOM 669 N N . SER A 1 91 ? 6.168 -8.075 -5.981 1.00 93.31 91 SER A N 1
ATOM 670 C CA . SER A 1 91 ? 6.515 -7.105 -7.020 1.00 93.31 91 SER A CA 1
ATOM 671 C C . SER A 1 91 ? 6.722 -5.686 -6.489 1.00 93.31 91 SER A C 1
ATOM 673 O O . SER A 1 91 ? 7.158 -4.825 -7.252 1.00 93.31 91 SER A O 1
ATOM 675 N N . ILE A 1 92 ? 6.480 -5.419 -5.199 1.00 93.12 92 ILE A N 1
ATOM 676 C CA . ILE A 1 92 ? 6.615 -4.069 -4.615 1.00 93.12 92 ILE A CA 1
ATOM 677 C C . ILE A 1 92 ? 8.024 -3.483 -4.773 1.00 93.12 92 ILE A C 1
ATOM 679 O O . ILE A 1 92 ? 8.174 -2.268 -4.873 1.00 93.12 92 ILE A O 1
ATOM 683 N N . GLY A 1 93 ? 9.055 -4.330 -4.875 1.00 92.00 93 GLY A N 1
ATOM 684 C CA . GLY A 1 93 ? 10.437 -3.900 -5.109 1.00 92.00 93 GLY A CA 1
ATOM 685 C C . GLY A 1 93 ? 10.642 -3.148 -6.431 1.00 92.00 93 GLY A C 1
ATOM 686 O O . GLY A 1 93 ? 11.569 -2.348 -6.540 1.00 92.00 93 GLY A O 1
ATOM 687 N N . LYS A 1 94 ? 9.747 -3.326 -7.415 1.00 92.06 94 LYS A N 1
ATOM 688 C CA . LYS A 1 94 ? 9.781 -2.604 -8.699 1.00 92.06 94 LYS A CA 1
ATOM 689 C C . LYS A 1 94 ? 9.560 -1.094 -8.548 1.00 92.06 94 LYS A C 1
ATOM 691 O O . LYS A 1 94 ? 9.892 -0.339 -9.458 1.00 92.06 94 LYS A O 1
ATOM 696 N N . LEU A 1 95 ? 9.015 -0.645 -7.416 1.00 91.12 95 LEU A N 1
ATOM 697 C CA . LEU A 1 95 ? 8.766 0.771 -7.124 1.00 91.12 95 LEU A CA 1
ATOM 698 C C . LEU A 1 95 ? 10.029 1.535 -6.698 1.00 91.12 95 LEU A C 1
ATOM 700 O O . LEU A 1 95 ? 9.987 2.752 -6.536 1.00 91.12 95 LEU A O 1
ATOM 704 N N . GLY A 1 96 ? 11.145 0.833 -6.497 1.00 90.50 96 GLY A N 1
ATOM 705 C CA . GLY A 1 96 ? 12.331 1.389 -5.862 1.00 90.50 96 GLY A CA 1
ATOM 706 C C . GLY A 1 96 ? 12.252 1.326 -4.330 1.00 90.50 96 GLY A C 1
ATOM 707 O O . GLY A 1 96 ? 11.177 1.134 -3.756 1.00 90.50 96 GLY A O 1
ATOM 708 N N . PRO A 1 97 ? 13.400 1.457 -3.646 1.00 91.75 97 PRO A N 1
ATOM 709 C CA . PRO A 1 97 ? 13.533 1.120 -2.228 1.00 91.75 97 PRO A CA 1
ATOM 710 C C . PRO A 1 97 ? 12.659 1.978 -1.303 1.00 91.75 97 PRO A C 1
ATOM 712 O O . PRO A 1 97 ? 12.074 1.454 -0.358 1.00 91.75 97 PRO A O 1
ATOM 715 N N . GLU A 1 98 ? 12.535 3.276 -1.582 1.00 89.50 98 GLU A N 1
ATOM 716 C CA . GLU A 1 98 ? 11.768 4.209 -0.748 1.00 89.50 98 GLU A CA 1
ATOM 717 C C . GLU A 1 98 ? 10.262 3.918 -0.803 1.00 89.50 98 GLU A C 1
ATOM 719 O O . GLU A 1 98 ? 9.620 3.721 0.230 1.00 89.50 98 GLU A O 1
ATOM 724 N N . LEU A 1 99 ? 9.704 3.803 -2.012 1.00 89.12 99 LEU A N 1
ATOM 725 C CA . LEU A 1 99 ? 8.286 3.496 -2.198 1.00 89.12 99 LEU A CA 1
ATOM 726 C C . LEU A 1 99 ? 7.947 2.075 -1.741 1.00 89.12 99 LEU A C 1
ATOM 728 O O . LEU A 1 99 ? 6.909 1.880 -1.114 1.00 89.12 99 LEU A O 1
ATOM 732 N N . ALA A 1 100 ? 8.818 1.093 -1.992 1.00 93.69 100 ALA A N 1
ATOM 733 C CA . ALA A 1 100 ? 8.617 -0.273 -1.515 1.00 93.69 100 ALA A CA 1
ATOM 734 C C . ALA A 1 100 ? 8.535 -0.333 0.020 1.00 93.69 100 ALA A C 1
ATOM 736 O O . ALA A 1 100 ? 7.641 -0.984 0.564 1.00 93.69 100 ALA A O 1
ATOM 737 N N . ASN A 1 101 ? 9.424 0.387 0.718 1.00 93.50 101 ASN A N 1
ATOM 738 C CA . ASN A 1 101 ? 9.398 0.490 2.175 1.00 93.50 101 ASN A CA 1
ATOM 739 C C . ASN A 1 101 ? 8.105 1.152 2.670 1.00 93.50 101 ASN A C 1
ATOM 741 O O . ASN A 1 101 ? 7.421 0.591 3.527 1.00 93.50 101 ASN A O 1
ATOM 745 N N . GLY A 1 102 ? 7.738 2.300 2.092 1.00 91.12 102 GLY A N 1
ATOM 746 C CA . GLY A 1 102 ? 6.534 3.035 2.477 1.00 91.12 102 GLY A CA 1
ATOM 747 C C . GLY A 1 102 ? 5.253 2.228 2.262 1.00 91.12 102 GLY A C 1
ATOM 748 O O . GLY A 1 102 ? 4.405 2.164 3.151 1.00 91.12 102 GLY A O 1
ATOM 749 N N . VAL A 1 103 ? 5.131 1.551 1.118 1.00 94.25 103 VAL A N 1
ATOM 750 C CA . VAL A 1 103 ? 4.000 0.664 0.814 1.00 94.25 103 VAL A CA 1
ATOM 751 C C . VAL A 1 103 ? 3.920 -0.465 1.839 1.00 94.25 103 VAL A C 1
ATOM 753 O O . VAL A 1 103 ? 2.879 -0.628 2.475 1.00 94.25 103 VAL A O 1
ATOM 756 N N . ALA A 1 104 ? 5.011 -1.209 2.050 1.00 94.06 104 ALA A N 1
ATOM 757 C CA . ALA A 1 104 ? 5.032 -2.311 3.011 1.00 94.06 104 ALA A CA 1
ATOM 758 C C . ALA A 1 104 ? 4.651 -1.842 4.423 1.00 94.06 104 ALA A C 1
ATOM 760 O O . ALA A 1 104 ? 3.819 -2.463 5.083 1.00 94.06 104 ALA A O 1
ATOM 761 N N . TYR A 1 105 ? 5.201 -0.705 4.855 1.00 94.50 105 TYR A N 1
ATOM 762 C CA . TYR A 1 105 ? 4.895 -0.114 6.151 1.00 94.50 105 TYR A CA 1
ATOM 763 C C . TYR A 1 105 ? 3.403 0.211 6.298 1.00 94.50 105 TYR A C 1
ATOM 765 O O . TYR A 1 105 ? 2.775 -0.210 7.271 1.00 94.50 105 TYR A O 1
ATOM 773 N N . VAL A 1 106 ? 2.811 0.928 5.337 1.00 92.62 106 VAL A N 1
ATOM 774 C CA . VAL A 1 106 ? 1.404 1.350 5.419 1.00 92.62 106 VAL A CA 1
ATOM 775 C C . VAL A 1 106 ? 0.460 0.147 5.431 1.00 92.62 106 VAL A C 1
ATOM 777 O O . VAL A 1 106 ? -0.461 0.107 6.250 1.00 92.62 106 VAL A O 1
ATOM 780 N N . TYR A 1 107 ? 0.687 -0.856 4.579 1.00 94.31 107 TYR A N 1
ATOM 781 C CA . TYR A 1 107 ? -0.163 -2.050 4.555 1.00 94.31 107 TYR A CA 1
ATOM 782 C C . TYR A 1 107 ? -0.063 -2.870 5.845 1.00 94.31 107 TYR A C 1
ATOM 784 O O . TYR A 1 107 ? -1.087 -3.362 6.326 1.00 94.31 107 TYR A O 1
ATOM 792 N N . GLU A 1 108 ? 1.116 -2.953 6.465 1.00 93.06 108 GLU A N 1
ATOM 793 C CA . GLU A 1 108 ? 1.262 -3.589 7.778 1.00 93.06 108 GLU A CA 1
ATOM 794 C C . GLU A 1 108 ? 0.543 -2.810 8.891 1.00 93.06 108 GLU A C 1
ATOM 796 O O . GLU A 1 108 ? -0.114 -3.422 9.733 1.00 93.06 108 GLU A O 1
ATOM 801 N N . GLN A 1 109 ? 0.548 -1.470 8.867 1.00 89.88 109 GLN A N 1
ATOM 802 C CA . GLN A 1 109 ? -0.249 -0.674 9.815 1.00 89.88 109 GLN A CA 1
ATOM 803 C C . GLN A 1 109 ? -1.754 -0.927 9.655 1.00 89.88 109 GLN A C 1
ATOM 805 O O . GLN A 1 109 ? -2.476 -1.106 10.640 1.00 89.88 109 GLN A O 1
ATOM 810 N N . ILE A 1 110 ? -2.238 -0.994 8.413 1.00 89.94 110 ILE A N 1
ATOM 811 C CA . ILE A 1 110 ? -3.644 -1.297 8.117 1.00 89.94 110 ILE A CA 1
ATOM 812 C C . ILE A 1 110 ? -4.003 -2.709 8.600 1.00 89.94 110 ILE A C 1
ATOM 814 O O . ILE A 1 110 ? -5.046 -2.905 9.233 1.00 89.94 110 ILE A O 1
ATOM 818 N N . ARG A 1 111 ? -3.137 -3.693 8.345 1.00 91.12 111 ARG A N 1
ATOM 819 C CA . ARG A 1 111 ? -3.306 -5.074 8.809 1.00 91.12 111 ARG A CA 1
ATOM 820 C C . ARG A 1 111 ? -3.353 -5.148 10.333 1.00 91.12 111 ARG A C 1
ATOM 822 O O . ARG A 1 111 ? -4.295 -5.728 10.876 1.00 91.12 111 ARG A O 1
ATOM 829 N N . ALA A 1 112 ? -2.401 -4.523 11.022 1.00 89.50 112 ALA A N 1
ATOM 830 C CA . ALA A 1 112 ? -2.359 -4.470 12.480 1.00 89.50 112 ALA A CA 1
ATOM 831 C C . ALA A 1 112 ? -3.645 -3.859 13.058 1.00 89.50 112 ALA A C 1
ATOM 833 O O . ALA A 1 112 ? -4.254 -4.435 13.962 1.00 89.50 112 ALA A O 1
ATOM 834 N N . PHE A 1 113 ? -4.122 -2.751 12.481 1.00 86.38 113 PHE A N 1
ATOM 835 C CA . PHE A 1 113 ? -5.387 -2.134 12.878 1.00 86.38 113 PHE A CA 1
ATOM 836 C C . PHE A 1 113 ? -6.578 -3.098 12.739 1.00 86.38 113 PHE A C 1
ATOM 838 O O . PHE A 1 113 ? -7.366 -3.247 13.676 1.00 86.38 113 PHE A O 1
ATOM 845 N N . ARG A 1 114 ? -6.699 -3.804 11.604 1.00 86.69 114 ARG A N 1
ATOM 846 C CA . ARG A 1 114 ? -7.770 -4.797 11.381 1.00 86.69 114 ARG A CA 1
ATOM 847 C C . ARG A 1 114 ? -7.720 -5.932 12.405 1.00 86.69 114 ARG A C 1
ATOM 849 O O . ARG A 1 114 ? -8.763 -6.319 12.933 1.00 86.69 114 ARG A O 1
ATOM 856 N N . VAL A 1 115 ? -6.523 -6.431 12.721 1.00 88.19 115 VAL A N 1
ATOM 857 C CA . VAL A 1 115 ? -6.323 -7.477 13.735 1.00 88.19 115 VAL A CA 1
ATOM 858 C C . VAL A 1 115 ? -6.817 -7.000 15.100 1.00 88.19 115 VAL A C 1
ATOM 860 O O . VAL A 1 115 ? -7.653 -7.673 15.705 1.00 88.19 115 VAL A O 1
ATOM 863 N N . VAL A 1 116 ? -6.395 -5.817 15.551 1.00 84.88 116 VAL A N 1
ATOM 864 C CA . VAL A 1 116 ? -6.817 -5.253 16.844 1.00 84.88 116 VAL A CA 1
ATOM 865 C C . VAL A 1 116 ? -8.335 -5.057 16.906 1.00 84.88 116 VAL A C 1
ATOM 867 O O . VAL A 1 116 ? -8.968 -5.457 17.883 1.00 84.88 116 VAL A O 1
ATOM 870 N N . MET A 1 117 ? -8.951 -4.519 15.849 1.00 82.88 117 MET A N 1
ATOM 871 C CA . MET A 1 117 ? -10.407 -4.339 15.799 1.00 82.88 117 MET A CA 1
ATOM 872 C C . MET A 1 117 ? -11.167 -5.671 15.827 1.00 82.88 117 MET A C 1
ATOM 874 O O . MET A 1 117 ? -12.203 -5.774 16.486 1.00 82.88 117 MET A O 1
ATOM 878 N N . SER A 1 118 ? -10.647 -6.710 15.167 1.00 84.00 118 SER A N 1
ATOM 879 C CA . SER A 1 118 ? -11.239 -8.052 15.220 1.00 84.00 118 SER A CA 1
ATOM 880 C C . SER A 1 118 ? -11.148 -8.672 16.621 1.00 84.00 118 SER A C 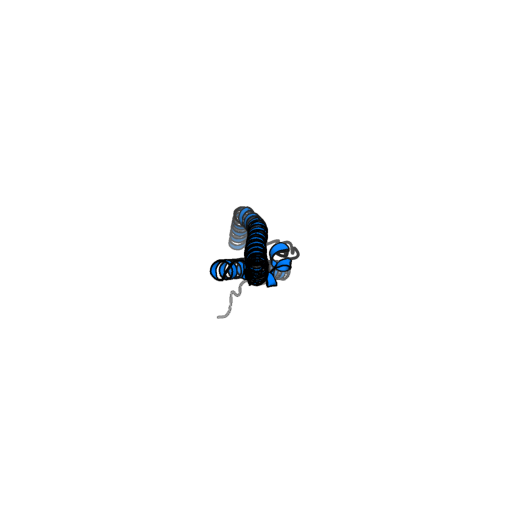1
ATOM 882 O O . SER A 1 118 ? -12.110 -9.279 17.093 1.00 84.00 118 SER A O 1
ATOM 884 N N . MET A 1 119 ? -10.028 -8.464 17.326 1.00 83.12 119 MET A N 1
ATOM 885 C CA . MET A 1 119 ? -9.857 -8.904 18.713 1.00 83.12 119 MET A CA 1
ATOM 886 C C . MET A 1 119 ? -10.848 -8.192 19.638 1.00 83.12 119 MET A C 1
ATOM 888 O O . MET A 1 119 ? -11.508 -8.851 20.443 1.00 83.12 119 MET A O 1
ATOM 892 N N . LEU A 1 120 ? -11.012 -6.876 19.472 1.00 80.19 120 LEU A N 1
ATOM 893 C CA . LEU A 1 120 ? -11.963 -6.078 20.243 1.00 80.19 120 LEU A CA 1
ATOM 894 C C . LEU A 1 120 ? -13.408 -6.561 20.037 1.00 80.19 120 LEU A C 1
ATOM 896 O O . LEU A 1 120 ? -14.135 -6.756 21.010 1.00 80.19 120 LEU A O 1
ATOM 900 N N . ALA A 1 121 ? -13.808 -6.825 18.789 1.00 80.69 121 ALA A N 1
ATOM 901 C CA . ALA A 1 121 ? -15.147 -7.327 18.470 1.00 80.69 121 ALA A CA 1
ATOM 902 C C . ALA A 1 121 ? -15.425 -8.728 19.047 1.00 80.69 121 ALA A C 1
ATOM 904 O O . ALA A 1 121 ? -16.558 -9.054 19.400 1.00 80.69 121 ALA A O 1
ATOM 905 N N . ARG A 1 122 ? -14.395 -9.572 19.171 1.00 79.56 122 ARG A N 1
ATOM 906 C CA . ARG A 1 122 ? -14.512 -10.883 19.830 1.00 79.56 122 ARG A CA 1
ATOM 907 C C . ARG A 1 122 ? -14.627 -10.758 21.345 1.00 79.56 122 ARG A C 1
ATOM 909 O O . ARG A 1 122 ? -15.416 -11.478 21.954 1.00 79.56 122 ARG A O 1
ATOM 916 N N . GLN A 1 123 ? -13.858 -9.858 21.956 1.00 74.38 123 GLN A N 1
ATOM 917 C CA . GLN A 1 123 ? -13.897 -9.625 23.402 1.00 74.38 123 GLN A CA 1
ATOM 918 C C . GLN A 1 123 ? -15.219 -9.000 23.850 1.00 74.38 123 GLN A C 1
ATOM 920 O O . GLN A 1 123 ? -15.751 -9.410 24.879 1.00 74.38 123 GLN A O 1
ATOM 925 N N . SER A 1 124 ? -15.805 -8.094 23.062 1.00 66.06 124 SER A N 1
ATOM 926 C CA . SER A 1 124 ? -17.099 -7.492 23.404 1.00 66.06 124 SER A CA 1
ATOM 927 C C . SER A 1 124 ? -18.245 -8.511 23.459 1.00 66.06 124 SER A C 1
ATOM 929 O O . SER A 1 124 ? -19.174 -8.322 24.229 1.00 66.06 124 SER A O 1
ATOM 931 N N . LYS A 1 125 ? -18.171 -9.620 22.706 1.00 61.28 125 LYS A N 1
ATOM 932 C CA . LYS A 1 125 ? -19.134 -10.739 22.800 1.00 61.28 125 LYS A CA 1
ATOM 933 C C . LYS A 1 125 ? -18.920 -11.636 24.029 1.00 61.28 125 LYS A C 1
ATOM 935 O O . LYS A 1 125 ? -19.818 -12.387 24.392 1.00 61.28 125 LYS A O 1
ATOM 940 N N . ARG A 1 126 ? -17.720 -11.621 24.625 1.00 54.38 126 ARG A N 1
ATOM 941 C CA . ARG A 1 126 ? -17.318 -12.484 25.752 1.00 54.38 126 ARG A CA 1
ATOM 942 C C . ARG A 1 126 ? -17.545 -11.861 27.129 1.00 54.38 126 ARG A C 1
ATOM 944 O O . ARG A 1 126 ? -17.195 -12.507 28.108 1.00 54.38 126 ARG A O 1
ATOM 951 N N . LEU A 1 127 ? -18.109 -10.658 27.220 1.00 49.03 127 LEU A N 1
ATOM 952 C CA . LEU A 1 127 ? -18.574 -10.082 28.483 1.00 49.03 127 LEU A CA 1
ATOM 953 C C . LEU A 1 127 ? -20.068 -10.401 28.663 1.00 49.03 127 LEU A C 1
ATOM 955 O O . LEU A 1 127 ? -20.904 -9.601 28.244 1.00 49.03 127 LEU A O 1
ATOM 959 N N . PRO A 1 128 ? -20.445 -11.554 29.248 1.00 42.75 128 PRO A N 1
ATOM 960 C CA . PRO A 1 128 ? -21.792 -11.720 29.759 1.00 42.75 128 PRO A CA 1
ATOM 961 C C . PRO A 1 128 ? -21.941 -10.807 30.981 1.00 42.75 128 PRO A C 1
ATOM 963 O O . PRO A 1 128 ? -21.080 -10.797 31.852 1.00 42.75 128 PRO A O 1
ATOM 966 N N . ASN A 1 129 ? -23.021 -10.030 31.013 1.00 47.19 129 ASN A N 1
ATOM 967 C CA . ASN A 1 129 ? -23.685 -9.502 32.207 1.00 47.19 129 ASN A CA 1
ATOM 968 C C . ASN A 1 129 ? -22.812 -9.305 33.462 1.00 47.19 129 ASN A C 1
ATOM 970 O O . ASN A 1 129 ? -22.615 -10.238 34.231 1.00 47.19 129 ASN A O 1
ATOM 974 N N . GLY A 1 130 ? -22.403 -8.054 33.700 1.00 48.75 130 GLY A N 1
ATOM 975 C CA . GLY A 1 130 ? -22.093 -7.486 35.017 1.00 48.75 130 GLY A CA 1
ATOM 976 C C . GLY A 1 130 ? -21.481 -8.419 36.064 1.00 48.75 130 GLY A C 1
ATOM 977 O O . GLY A 1 130 ? -22.192 -8.905 36.939 1.00 48.75 130 GLY A O 1
ATOM 978 N N . GLU A 1 131 ? -20.155 -8.535 36.084 1.00 36.28 131 GLU A N 1
ATOM 979 C CA . GLU A 1 131 ? -19.473 -8.833 37.342 1.00 36.28 131 GLU A CA 1
ATOM 980 C C . GLU A 1 131 ? -19.320 -7.532 38.152 1.00 36.28 131 GLU A C 1
ATOM 982 O O . GLU A 1 131 ? -18.907 -6.497 37.609 1.00 36.28 131 GLU A O 1
ATOM 987 N N . PRO A 1 132 ? -19.715 -7.531 39.439 1.00 40.00 132 PRO A N 1
ATOM 988 C CA . PRO A 1 132 ? -19.699 -6.340 40.267 1.00 40.00 132 PRO A CA 1
ATOM 989 C C . PRO A 1 132 ? -18.265 -5.865 40.473 1.00 40.00 132 PRO A C 1
ATOM 991 O O . PRO A 1 132 ? -17.347 -6.656 40.691 1.00 40.00 132 PRO A O 1
ATOM 994 N N . ARG A 1 133 ? -18.101 -4.535 40.445 1.00 45.94 133 ARG A N 1
ATOM 995 C CA . ARG A 1 133 ? -16.892 -3.841 40.894 1.00 45.94 133 ARG A CA 1
ATOM 996 C C . ARG A 1 133 ? -16.355 -4.539 42.140 1.00 45.94 133 ARG A C 1
ATOM 998 O O . ARG A 1 133 ? -17.101 -4.687 43.107 1.00 45.94 133 ARG A O 1
ATOM 1005 N N . LEU A 1 134 ? -15.068 -4.882 42.123 1.00 42.19 134 LEU A N 1
ATOM 1006 C CA . LEU A 1 134 ? -14.284 -5.189 43.317 1.00 42.19 134 LEU A CA 1
ATOM 1007 C C . LEU A 1 134 ? -14.313 -3.967 44.251 1.00 42.19 134 LEU A C 1
ATOM 1009 O O . LEU A 1 134 ? -13.409 -3.139 44.285 1.00 42.19 134 LEU A O 1
ATOM 1013 N N . SER A 1 135 ? -15.416 -3.833 44.977 1.00 49.84 135 SER A N 1
ATOM 1014 C CA . SER A 1 135 ? -15.501 -3.170 46.260 1.00 49.84 135 SER A CA 1
ATOM 1015 C C . SER A 1 135 ? -15.389 -4.274 47.299 1.00 49.84 135 SER A C 1
ATOM 1017 O O . SER A 1 135 ? -16.154 -5.236 47.269 1.00 49.84 135 SER A O 1
ATOM 1019 N N . ARG A 1 136 ? -14.450 -4.072 48.225 1.00 46.41 136 ARG A N 1
ATOM 1020 C CA . ARG A 1 136 ? -14.050 -4.934 49.345 1.00 46.41 136 ARG A CA 1
ATOM 1021 C C . ARG A 1 136 ? -13.005 -5.993 49.007 1.00 46.41 136 ARG A C 1
ATOM 1023 O O . ARG A 1 136 ? -13.304 -7.172 48.886 1.00 46.41 136 ARG A O 1
ATOM 1030 N N . MET A 1 137 ? -11.748 -5.582 49.111 1.00 39.25 137 MET A N 1
ATOM 1031 C CA . MET A 1 137 ? -10.902 -6.188 50.138 1.00 39.25 137 MET A CA 1
ATOM 1032 C C . MET A 1 137 ? -10.387 -5.076 51.053 1.00 39.25 137 MET A C 1
ATOM 1034 O O . MET A 1 137 ? -10.238 -3.935 50.620 1.00 39.25 137 MET A O 1
ATOM 1038 N N . LYS A 1 138 ? -10.324 -5.433 52.333 1.00 43.38 138 LYS A N 1
ATOM 1039 C CA . LYS A 1 138 ? -10.019 -4.603 53.498 1.00 43.38 138 LYS A CA 1
ATOM 1040 C C . LYS A 1 138 ? -8.642 -3.958 53.418 1.00 43.38 138 LYS A C 1
ATOM 1042 O O . LYS A 1 138 ? -7.760 -4.575 52.785 1.00 43.38 138 LYS A O 1
#

pLDDT: mean 80.79, std 14.07, range [36.28, 95.75]

Secondary structure (DSSP, 8-state):
-HHHHHHHHHHHHHHHHHHHHHHHHHHHHHHHHHHHHHHHHHHHHHHHHHTHHHHHHHHHHHHHHHHTT----PPP-PPP--HHHHHHGGGGGGG-HHHHHHHHHHHHHHHHHHHHHHHHHHHHHT--S---------

Sequence (138 aa):
MADVSATVIGFAGVLAGGYFNNFFAEDYKRFRDSQALAGALAGELKSHGEAIPLLKNMLTLLHGRAKTGGELSLREMPAPGSPIFEANAESIGKLGPELANGVAYVYEQIRAFRVVMSMLARQSKRLPNGEPRLSRMK

Foldseek 3Di:
DVVVVVVVVVVVCCVVVVVVVVVVVVVVVLVVVLVVLVVLLVVLVVVVVVCVVVVVVVVVVQVVCVVVVHQDQDDQDPQDASVSCVVCVVPLCSNPDVRSVVSVVVNVVVVVVSVVSNVVNVVSVVDDDDDDPPDDDD